Protein AF-V6F0Q1-F1 (afdb_monomer)

Foldseek 3Di:
DDPPPPPPQLPLPDPLLVVLVVCVVVVVLVSSLVSLVVQLVCLVVVSDPCSPVSVVSSVVSVVVSVVVVVD

pLDDT: mean 74.43, std 13.7, range [35.38, 87.0]

Organism: Magnetospirillum gryphiswaldense (strain DSM 6361 / JCM 21280 / NBRC 15271 / MSR-1) (NCBI:txid431944)

Radius of gyration: 13.54 Å; Cα contacts (8 Å, |Δi|>4): 74; chains: 1; bounding box: 30×33×37 Å

Solvent-accessible surface area (backbone atoms only — not comparable to full-atom values): 3916 Å² total; per-residue (Å²): 133,85,77,76,74,70,76,70,71,32,68,47,59,64,64,43,54,56,52,19,50,56,27,43,77,70,68,38,47,70,61,16,48,54,38,28,51,50,28,38,55,33,23,75,70,61,35,29,98,49,38,68,61,44,36,51,52,22,50,52,50,48,49,54,51,50,51,65,74,75,102

Structure (mmCIF, N/CA/C/O backbone):
data_AF-V6F0Q1-F1
#
_entry.id   AF-V6F0Q1-F1
#
loop_
_atom_site.group_PDB
_atom_site.id
_atom_site.type_symbol
_atom_site.label_atom_id
_atom_site.label_alt_id
_atom_site.label_comp_id
_atom_site.label_asym_id
_atom_site.label_entity_id
_atom_site.label_seq_id
_atom_site.pdbx_PDB_ins_code
_atom_site.Cartn_x
_atom_site.Cartn_y
_atom_site.Cartn_z
_atom_site.occupancy
_atom_site.B_iso_or_equiv
_atom_site.auth_seq_id
_atom_site.auth_comp_id
_atom_site.auth_asym_id
_atom_site.auth_atom_id
_atom_site.pdbx_PDB_model_num
ATOM 1 N N . MET A 1 1 ? 16.488 -25.467 -22.498 1.00 35.38 1 MET A N 1
ATOM 2 C CA . MET A 1 1 ? 16.084 -25.060 -21.136 1.00 35.38 1 MET A CA 1
ATOM 3 C C . MET A 1 1 ? 15.437 -23.696 -21.259 1.00 35.38 1 MET A C 1
ATOM 5 O O . MET A 1 1 ? 16.138 -22.695 -21.311 1.00 35.38 1 MET A O 1
ATOM 9 N N . SER A 1 2 ? 14.121 -23.670 -21.451 1.00 37.41 2 SER A N 1
ATOM 10 C CA . SER A 1 2 ? 13.374 -22.420 -21.568 1.00 37.41 2 SER A CA 1
ATOM 11 C C . SER A 1 2 ? 13.180 -21.861 -20.166 1.00 37.41 2 SER A C 1
ATOM 13 O O . SER A 1 2 ? 12.263 -22.266 -19.460 1.00 37.41 2 SER A O 1
ATOM 15 N N . PHE A 1 3 ? 14.062 -20.957 -19.745 1.00 46.03 3 PHE A N 1
ATOM 16 C CA . PHE A 1 3 ? 13.692 -20.001 -18.712 1.00 46.03 3 PHE A CA 1
ATOM 17 C C . PHE A 1 3 ? 12.701 -19.059 -19.377 1.00 46.03 3 PHE A C 1
ATOM 19 O O . PHE A 1 3 ? 13.093 -18.086 -20.020 1.00 46.03 3 PHE A O 1
ATOM 26 N N . ALA A 1 4 ? 11.418 -19.401 -19.285 1.00 40.25 4 ALA A N 1
ATOM 27 C CA . ALA A 1 4 ? 10.366 -18.419 -19.416 1.00 40.25 4 ALA A CA 1
ATOM 28 C C . ALA A 1 4 ? 10.600 -17.399 -18.293 1.00 40.25 4 ALA A C 1
ATOM 30 O O . ALA A 1 4 ? 10.048 -17.499 -17.203 1.00 40.25 4 ALA A O 1
ATOM 31 N N . HIS A 1 5 ? 11.468 -16.420 -18.552 1.00 46.28 5 HIS A N 1
ATOM 32 C CA . HIS A 1 5 ? 11.211 -15.070 -18.095 1.00 46.28 5 HIS A CA 1
ATOM 33 C C . HIS A 1 5 ? 9.909 -14.682 -18.793 1.00 46.28 5 HIS A C 1
ATOM 35 O O . HIS A 1 5 ? 9.916 -14.013 -19.825 1.00 46.28 5 HIS A O 1
ATOM 41 N N . GLU A 1 6 ? 8.783 -15.178 -18.272 1.00 41.44 6 GLU A N 1
ATOM 42 C CA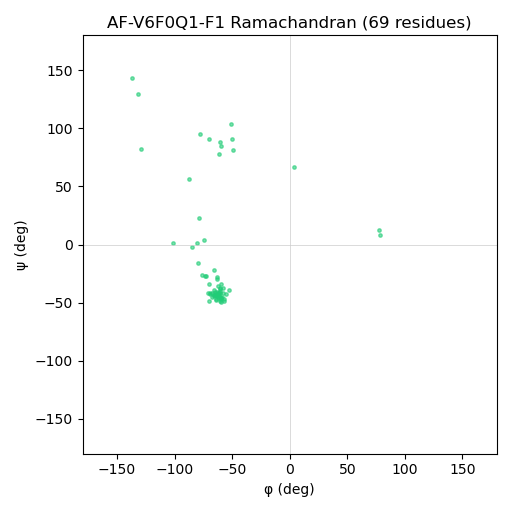 . GLU A 1 6 ? 7.547 -14.435 -18.373 1.00 41.44 6 GLU A CA 1
ATOM 43 C C . GLU A 1 6 ? 7.923 -13.053 -17.859 1.00 41.44 6 GLU A C 1
ATOM 45 O O . GLU A 1 6 ? 8.181 -12.848 -16.670 1.00 41.44 6 GLU A O 1
ATOM 50 N N . HIS A 1 7 ? 8.073 -12.132 -18.807 1.00 44.03 7 HIS A N 1
ATOM 51 C CA . HIS A 1 7 ? 7.812 -10.728 -18.607 1.00 44.03 7 HIS A CA 1
ATOM 52 C C . HIS A 1 7 ? 6.426 -10.663 -17.954 1.00 44.03 7 HIS A C 1
ATOM 54 O O . HIS A 1 7 ? 5.408 -10.470 -18.610 1.00 44.03 7 HIS A O 1
ATOM 60 N N . HIS A 1 8 ? 6.369 -10.880 -16.640 1.00 49.41 8 HIS A N 1
ATOM 61 C CA . HIS A 1 8 ? 5.364 -10.268 -15.809 1.00 49.41 8 HIS A CA 1
ATOM 62 C C . HIS A 1 8 ? 5.632 -8.785 -15.994 1.00 49.41 8 HIS A C 1
ATOM 64 O O . HIS A 1 8 ? 6.466 -8.213 -15.293 1.00 49.41 8 HIS A O 1
ATOM 70 N N . ASP A 1 9 ? 5.003 -8.202 -17.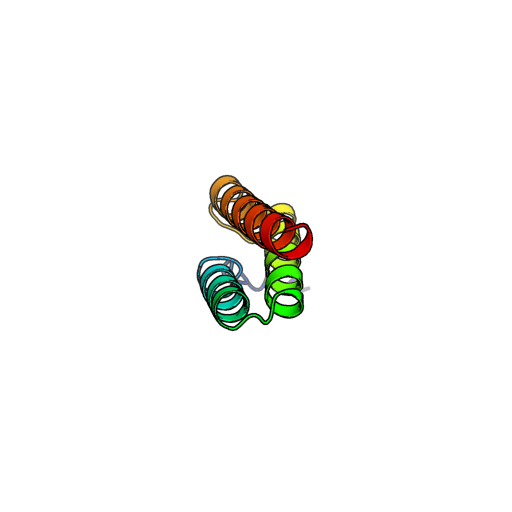014 1.00 47.53 9 ASP A N 1
ATOM 71 C CA . ASP A 1 9 ? 4.870 -6.770 -17.201 1.00 47.53 9 ASP A CA 1
ATOM 72 C C . ASP A 1 9 ? 4.360 -6.208 -15.884 1.00 47.53 9 ASP A C 1
ATOM 74 O O . ASP A 1 9 ? 3.171 -6.252 -15.599 1.00 47.53 9 ASP A O 1
ATOM 78 N N . SER A 1 10 ? 5.310 -5.834 -15.032 1.00 54.28 10 SER A N 1
ATOM 79 C CA . SER A 1 10 ? 5.230 -5.070 -13.799 1.00 54.28 10 SER A CA 1
ATOM 80 C C . SER A 1 10 ? 3.810 -4.688 -13.350 1.00 54.28 10 SER A C 1
ATOM 82 O O . SER A 1 10 ? 3.464 -3.512 -13.299 1.00 54.28 10 SER A O 1
ATOM 84 N N . GLN A 1 11 ? 2.972 -5.667 -12.979 1.00 60.56 11 GLN A N 1
ATOM 85 C CA . GLN A 1 11 ? 1.556 -5.434 -12.627 1.00 60.56 11 GLN A CA 1
ATOM 86 C C . GLN A 1 11 ? 1.386 -4.787 -11.250 1.00 60.56 11 GLN A C 1
ATOM 88 O O . GLN A 1 11 ? 0.282 -4.650 -10.716 1.00 60.56 11 GLN A O 1
ATOM 93 N N . CYS A 1 12 ? 2.494 -4.454 -10.605 1.00 71.00 12 CYS A N 1
ATOM 94 C CA . CYS A 1 12 ? 2.477 -3.947 -9.253 1.00 71.00 12 CYS A CA 1
ATOM 95 C C . CYS A 1 12 ? 1.952 -2.521 -9.205 1.00 71.00 12 CYS A C 1
ATOM 97 O O . CYS A 1 12 ? 1.316 -2.156 -8.228 1.00 71.00 12 CYS A O 1
ATOM 99 N N . TYR A 1 13 ? 2.098 -1.754 -10.279 1.00 66.00 13 TYR A N 1
ATOM 100 C CA . TYR A 1 13 ? 1.571 -0.402 -10.391 1.00 66.00 13 TYR A CA 1
ATOM 101 C C . TYR A 1 13 ? 0.943 -0.212 -11.770 1.00 66.00 13 TYR A C 1
ATOM 103 O O . TYR A 1 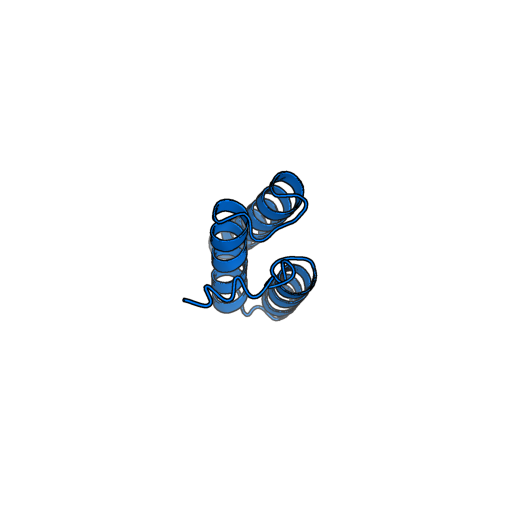13 ? 1.506 -0.726 -12.735 1.00 66.00 13 TYR A O 1
ATOM 111 N N . PRO A 1 14 ? -0.168 0.530 -11.921 1.00 62.62 14 PRO A N 1
ATOM 112 C CA . PRO A 1 14 ? -1.050 1.139 -10.908 1.00 62.62 14 PRO A CA 1
ATOM 113 C C . PRO A 1 14 ? -2.109 0.256 -10.182 1.00 62.62 14 PRO A C 1
ATOM 115 O O . PRO A 1 14 ? -2.553 0.691 -9.118 1.00 62.62 14 PRO A O 1
ATOM 118 N N . PRO A 1 15 ? -2.508 -0.964 -10.617 1.00 77.25 15 PRO A N 1
ATOM 119 C CA . PRO A 1 15 ? -3.719 -1.628 -10.097 1.00 77.25 15 PRO A CA 1
ATOM 120 C C . PRO A 1 15 ? -3.742 -1.866 -8.583 1.00 77.25 15 PRO A C 1
ATOM 122 O O . PRO A 1 15 ? -4.779 -1.754 -7.934 1.00 77.25 15 PRO A O 1
ATOM 125 N N . ARG A 1 16 ? -2.588 -2.199 -7.990 1.00 74.19 16 ARG A N 1
ATOM 126 C CA . ARG A 1 16 ? -2.505 -2.484 -6.550 1.00 74.19 16 ARG A CA 1
ATOM 127 C C . ARG A 1 16 ? -2.603 -1.222 -5.698 1.00 74.19 16 ARG A C 1
ATOM 12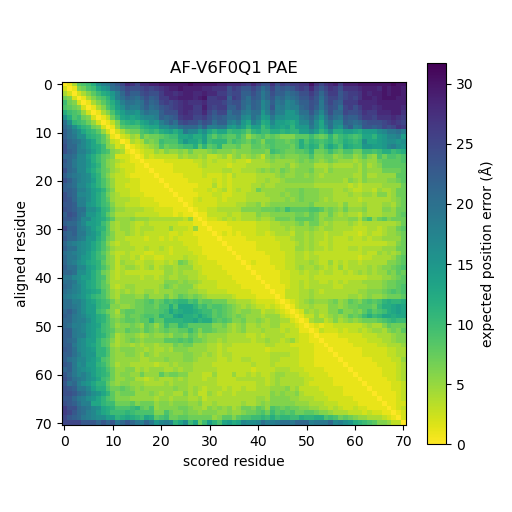9 O O . ARG A 1 16 ? -3.039 -1.306 -4.557 1.00 74.19 16 ARG A O 1
ATOM 136 N N . VAL A 1 17 ? -2.213 -0.066 -6.232 1.00 77.31 17 VAL A N 1
ATOM 137 C CA . VAL A 1 17 ? -2.348 1.220 -5.534 1.00 77.31 17 VAL A CA 1
ATOM 138 C C . VAL A 1 17 ? -3.817 1.611 -5.438 1.00 77.31 17 VAL A C 1
ATOM 140 O O . VAL A 1 17 ? -4.293 1.918 -4.350 1.00 77.31 17 VAL A O 1
ATOM 143 N N . GLU A 1 18 ? -4.543 1.532 -6.552 1.00 82.31 18 GLU A N 1
ATOM 144 C CA . GLU A 1 18 ? -5.981 1.822 -6.602 1.00 82.31 18 GLU A CA 1
ATOM 145 C C . GLU A 1 18 ? -6.777 0.859 -5.713 1.00 82.31 18 GLU A C 1
ATOM 147 O O . GLU A 1 18 ? -7.641 1.288 -4.951 1.00 82.31 18 GLU A O 1
ATOM 152 N N . LEU A 1 19 ? -6.432 -0.434 -5.737 1.00 81.19 19 LEU A N 1
ATOM 153 C CA . LEU A 1 19 ? -7.068 -1.434 -4.883 1.00 81.19 19 LEU A CA 1
ATOM 154 C C . LEU A 1 19 ? -6.794 -1.179 -3.392 1.00 81.19 19 LEU A C 1
ATOM 156 O O . LEU A 1 19 ? -7.712 -1.255 -2.578 1.00 81.19 19 LEU A O 1
ATOM 160 N N . ALA A 1 20 ? -5.550 -0.852 -3.025 1.00 80.94 20 ALA A N 1
ATOM 161 C CA . ALA A 1 20 ? -5.212 -0.502 -1.648 1.00 80.94 20 ALA A CA 1
ATOM 162 C C . ALA A 1 20 ? -5.986 0.736 -1.177 1.00 80.94 20 ALA A C 1
ATOM 164 O O . ALA A 1 20 ? -6.552 0.704 -0.086 1.00 80.94 20 ALA A O 1
ATOM 165 N N . ALA A 1 21 ? -6.055 1.787 -2.000 1.00 79.81 21 ALA A N 1
ATOM 166 C CA . ALA A 1 21 ? -6.821 2.994 -1.698 1.00 79.81 21 ALA A CA 1
ATOM 167 C C . ALA A 1 21 ? -8.314 2.684 -1.498 1.00 79.81 21 ALA A C 1
ATOM 169 O O . ALA A 1 21 ? -8.882 3.072 -0.482 1.00 79.81 21 ALA A O 1
ATOM 170 N N . ALA A 1 22 ? -8.920 1.883 -2.380 1.00 86.00 22 ALA A N 1
ATOM 171 C CA . ALA A 1 22 ? -10.324 1.494 -2.260 1.00 86.00 22 ALA A CA 1
ATOM 172 C C . ALA A 1 22 ? -10.637 0.720 -0.964 1.00 86.00 22 ALA A C 1
ATOM 174 O O . ALA A 1 22 ? -11.702 0.915 -0.381 1.00 86.00 22 ALA A O 1
ATOM 175 N N . HIS A 1 23 ? -9.732 -0.147 -0.496 1.00 85.81 23 HIS A N 1
ATOM 176 C CA . HIS A 1 23 ? -9.894 -0.834 0.793 1.00 85.81 23 HIS A CA 1
ATOM 177 C C . HIS A 1 23 ? -9.759 0.129 1.979 1.00 85.81 23 HIS A C 1
ATOM 179 O O . HIS A 1 23 ? -10.535 0.054 2.929 1.00 85.81 23 HIS A O 1
ATOM 185 N N . VAL A 1 24 ? -8.800 1.054 1.918 1.00 81.50 24 VAL A N 1
ATOM 186 C CA . VAL A 1 24 ? -8.604 2.102 2.934 1.00 81.50 24 VAL A CA 1
ATOM 187 C C . VAL A 1 24 ? -9.859 2.979 3.044 1.00 81.50 24 VAL A C 1
ATOM 189 O O . VAL A 1 24 ? -10.364 3.164 4.148 1.00 81.50 24 VAL A O 1
ATOM 192 N N . ASP A 1 25 ? -10.438 3.411 1.922 1.00 84.88 25 ASP A N 1
ATOM 193 C CA . ASP A 1 25 ? -11.662 4.227 1.893 1.00 84.88 25 ASP A CA 1
ATOM 194 C C . ASP A 1 25 ? -12.893 3.503 2.475 1.00 84.88 25 ASP A C 1
ATOM 196 O O . ASP A 1 25 ? -13.798 4.139 3.014 1.00 84.88 25 ASP A O 1
ATOM 200 N N . ARG A 1 26 ? -12.930 2.164 2.409 1.00 87.00 26 ARG A N 1
ATOM 201 C CA . ARG A 1 26 ? -13.995 1.327 3.000 1.00 87.00 26 ARG A CA 1
ATOM 202 C C . ARG A 1 26 ? -13.783 1.004 4.480 1.00 87.00 26 ARG A C 1
ATOM 204 O O . ARG A 1 26 ? -14.614 0.324 5.076 1.00 87.00 26 ARG A O 1
ATOM 211 N N . GLY A 1 27 ? -12.675 1.443 5.074 1.00 83.31 27 GLY A N 1
ATOM 212 C CA . GLY A 1 27 ? -12.294 1.060 6.432 1.00 83.31 27 GLY A CA 1
ATOM 213 C C . GLY A 1 27 ? -11.696 -0.348 6.546 1.00 83.31 27 GLY A C 1
ATOM 214 O O . GLY A 1 27 ? -11.521 -0.870 7.646 1.00 83.31 27 GLY A O 1
ATOM 215 N N . GLU A 1 28 ? -11.347 -0.980 5.425 1.00 86.44 28 GLU A N 1
ATOM 216 C CA . GLU A 1 28 ? -10.720 -2.304 5.357 1.00 86.44 28 GLU A CA 1
ATOM 217 C C . GLU A 1 28 ? -9.187 -2.172 5.459 1.00 86.44 28 GLU A C 1
ATOM 219 O O . GLU A 1 28 ? -8.418 -2.605 4.594 1.00 86.44 28 GLU A O 1
ATOM 224 N N . TRP A 1 29 ? -8.718 -1.549 6.545 1.00 82.06 29 TRP A N 1
ATOM 225 C CA . TRP A 1 29 ? -7.320 -1.127 6.721 1.00 82.06 29 TRP A CA 1
ATOM 226 C C . TRP A 1 29 ? -6.314 -2.284 6.659 1.00 82.06 29 TRP A C 1
ATOM 228 O O . TRP A 1 29 ? -5.209 -2.119 6.143 1.00 82.06 29 TRP A O 1
ATOM 238 N N . ALA A 1 30 ? -6.693 -3.471 7.148 1.00 83.06 30 ALA A N 1
ATOM 239 C CA . ALA A 1 30 ? -5.852 -4.669 7.095 1.00 83.06 30 ALA A CA 1
ATOM 240 C C . ALA A 1 30 ? -5.599 -5.134 5.649 1.00 83.06 30 ALA A C 1
ATOM 242 O O . ALA A 1 30 ? -4.469 -5.484 5.298 1.00 83.06 30 ALA A O 1
ATOM 243 N N . CYS A 1 31 ? -6.626 -5.076 4.795 1.00 81.25 31 CYS A N 1
ATOM 244 C CA . CYS A 1 31 ? -6.515 -5.381 3.369 1.00 81.25 31 CYS A CA 1
ATOM 245 C C . CYS A 1 31 ? -5.655 -4.331 2.656 1.00 81.25 31 CYS A C 1
ATOM 247 O O . CYS A 1 31 ? -4.723 -4.691 1.933 1.00 81.25 31 CYS A O 1
ATOM 249 N N . GLY A 1 32 ? -5.884 -3.044 2.942 1.00 82.19 32 GLY A N 1
ATOM 250 C CA . GLY A 1 32 ? -5.040 -1.953 2.445 1.00 82.19 32 GLY A CA 1
ATOM 251 C C . GLY A 1 32 ? -3.560 -2.131 2.814 1.00 82.19 32 GLY A C 1
ATOM 252 O O . GLY A 1 32 ? -2.679 -1.981 1.965 1.00 82.19 32 GLY A O 1
ATOM 253 N N . LEU A 1 33 ? -3.271 -2.539 4.056 1.00 83.69 33 LEU A N 1
ATOM 254 C CA . LEU A 1 33 ? -1.906 -2.765 4.545 1.00 83.69 33 LEU A CA 1
ATOM 255 C C . LEU A 1 33 ? -1.233 -3.958 3.860 1.00 83.69 33 LEU A C 1
ATOM 257 O O . LEU A 1 33 ? -0.053 -3.887 3.506 1.00 83.69 33 LEU A O 1
ATOM 261 N N . ALA A 1 34 ? -1.967 -5.054 3.662 1.00 84.31 34 ALA A N 1
ATOM 262 C CA . ALA A 1 34 ? -1.458 -6.230 2.965 1.00 84.31 34 ALA A CA 1
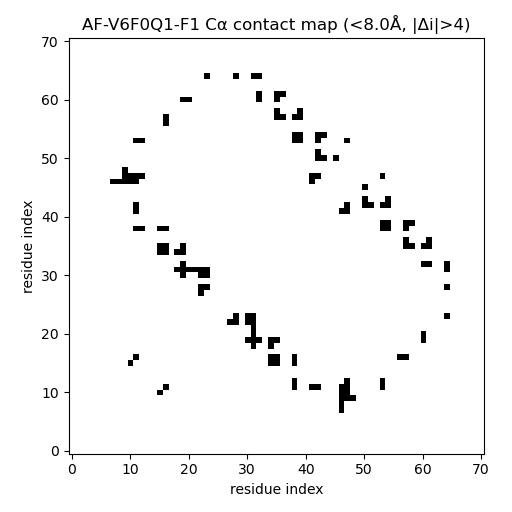ATOM 263 C C . ALA A 1 34 ? -1.051 -5.894 1.520 1.00 84.31 34 ALA A C 1
ATOM 265 O O . ALA A 1 34 ? 0.025 -6.299 1.067 1.00 84.31 34 ALA A O 1
ATOM 266 N N . ILE A 1 35 ? -1.860 -5.092 0.822 1.00 81.88 35 ILE A N 1
ATOM 267 C CA . ILE A 1 35 ? -1.583 -4.676 -0.557 1.00 81.88 35 ILE A CA 1
ATOM 268 C C . ILE A 1 35 ? -0.411 -3.683 -0.611 1.00 81.88 35 ILE A C 1
ATOM 270 O O . ILE A 1 35 ? 0.481 -3.851 -1.447 1.00 81.88 35 ILE A O 1
ATOM 274 N N . ALA A 1 36 ? -0.335 -2.719 0.315 1.00 83.00 36 ALA A N 1
ATOM 275 C CA . ALA A 1 36 ? 0.800 -1.797 0.427 1.00 83.00 36 ALA A CA 1
ATOM 276 C C . ALA A 1 36 ? 2.130 -2.526 0.706 1.00 83.00 36 ALA A C 1
ATOM 278 O O . ALA A 1 36 ? 3.153 -2.231 0.086 1.00 83.00 3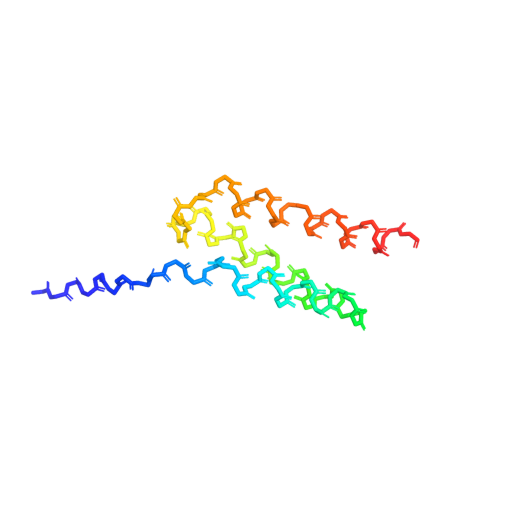6 ALA A O 1
ATOM 279 N N . ASN A 1 37 ? 2.122 -3.553 1.559 1.00 83.81 37 ASN A N 1
ATOM 280 C CA . ASN A 1 37 ? 3.294 -4.408 1.769 1.00 83.81 37 ASN A CA 1
ATOM 281 C C . ASN A 1 37 ? 3.660 -5.216 0.513 1.00 83.81 37 ASN A C 1
ATOM 283 O O . ASN A 1 37 ? 4.842 -5.376 0.194 1.00 83.81 37 ASN A O 1
ATOM 287 N N . GLY A 1 38 ? 2.662 -5.718 -0.220 1.00 81.69 38 GLY A N 1
ATOM 288 C CA . GLY A 1 38 ? 2.870 -6.392 -1.503 1.00 81.69 38 GLY A CA 1
ATOM 289 C C . GLY A 1 38 ? 3.491 -5.476 -2.562 1.00 81.69 38 GLY A C 1
ATOM 290 O O . GLY A 1 38 ? 4.333 -5.927 -3.340 1.00 81.69 38 GLY A O 1
ATOM 291 N N . LEU A 1 39 ? 3.122 -4.193 -2.563 1.00 80.31 39 LEU A N 1
ATOM 292 C CA . LEU A 1 39 ? 3.701 -3.160 -3.422 1.00 80.31 39 LEU A CA 1
ATOM 293 C C . LEU A 1 39 ? 5.186 -2.926 -3.128 1.00 80.31 39 LEU A C 1
ATOM 295 O O . LEU A 1 39 ? 5.982 -2.934 -4.064 1.00 80.31 39 LEU A O 1
ATOM 299 N N . ILE A 1 40 ? 5.574 -2.788 -1.853 1.00 82.38 40 ILE A N 1
ATOM 300 C CA . ILE A 1 40 ? 6.990 -2.627 -1.471 1.00 82.38 40 ILE A CA 1
ATOM 301 C C . ILE A 1 40 ? 7.806 -3.833 -1.924 1.00 82.38 40 ILE A C 1
ATOM 303 O O . ILE A 1 40 ? 8.824 -3.667 -2.590 1.00 82.38 40 ILE A O 1
ATOM 307 N N . LYS A 1 41 ? 7.339 -5.050 -1.617 1.00 82.38 41 LYS A N 1
ATOM 308 C CA . LYS A 1 41 ? 8.040 -6.281 -2.012 1.00 82.38 41 LYS A CA 1
ATOM 309 C C . LYS A 1 41 ? 8.223 -6.365 -3.522 1.00 82.38 41 LYS A C 1
ATOM 311 O O . LYS A 1 41 ? 9.297 -6.736 -3.986 1.00 82.38 41 LYS A O 1
ATOM 316 N N . CYS A 1 42 ? 7.198 -5.994 -4.283 1.00 78.50 42 CYS A N 1
ATOM 317 C CA . CYS A 1 42 ? 7.295 -6.009 -5.731 1.00 78.50 42 CYS A CA 1
ATOM 318 C C . CYS A 1 42 ? 8.240 -4.935 -6.281 1.00 78.50 42 CYS A C 1
ATOM 320 O O . CYS A 1 42 ? 9.050 -5.227 -7.161 1.00 78.50 42 CYS A O 1
ATOM 322 N N . ALA A 1 43 ? 8.185 -3.715 -5.740 1.00 78.31 43 ALA A N 1
ATOM 323 C CA . ALA A 1 43 ? 9.112 -2.656 -6.115 1.00 78.31 43 ALA A CA 1
ATOM 324 C C . ALA A 1 43 ? 10.562 -3.082 -5.834 1.00 78.31 43 ALA A C 1
ATOM 326 O O . ALA A 1 43 ? 11.418 -2.951 -6.707 1.00 78.31 43 ALA A O 1
ATOM 327 N N . SER A 1 44 ? 10.839 -3.671 -4.667 1.00 78.56 44 SER A N 1
ATOM 328 C CA . SER A 1 44 ? 12.165 -4.196 -4.312 1.00 78.56 44 SER A CA 1
ATOM 329 C C . SER A 1 44 ? 12.634 -5.345 -5.212 1.00 78.56 44 SER A C 1
ATOM 331 O O . SER A 1 44 ? 13.832 -5.474 -5.436 1.00 78.56 44 SER A O 1
ATOM 333 N N . ALA A 1 45 ? 11.716 -6.144 -5.760 1.00 81.56 45 ALA A N 1
ATOM 334 C CA . ALA A 1 45 ? 12.027 -7.231 -6.690 1.00 81.56 45 ALA A CA 1
ATOM 335 C C . ALA A 1 45 ? 12.259 -6.766 -8.144 1.00 81.56 45 ALA A C 1
ATOM 337 O O . ALA A 1 45 ? 12.471 -7.599 -9.020 1.00 81.56 45 ALA A O 1
ATOM 338 N N . GLY A 1 46 ? 12.191 -5.459 -8.424 1.00 73.94 46 GLY A N 1
ATOM 339 C CA . GLY A 1 46 ? 12.332 -4.919 -9.780 1.00 73.94 46 GLY A CA 1
ATOM 340 C C . GLY A 1 46 ? 11.076 -5.065 -10.646 1.00 73.94 46 GLY A C 1
ATOM 341 O O . GLY A 1 46 ? 11.110 -4.737 -11.825 1.00 73.94 46 GLY A O 1
ATOM 342 N N . GLY A 1 47 ? 9.947 -5.492 -10.071 1.00 74.81 47 GLY A N 1
ATOM 343 C CA . GLY A 1 47 ? 8.665 -5.646 -10.771 1.00 74.81 47 GLY A CA 1
ATOM 344 C C . GLY A 1 47 ? 7.905 -4.333 -10.987 1.00 74.81 47 GLY A C 1
ATOM 345 O O . GLY A 1 47 ? 6.682 -4.347 -11.104 1.00 74.81 47 GLY A O 1
ATOM 346 N N . CYS A 1 48 ? 8.608 -3.199 -10.968 1.00 74.69 48 CYS A N 1
ATOM 347 C CA . CYS A 1 48 ? 8.075 -1.877 -11.272 1.00 74.69 48 CYS A CA 1
ATOM 348 C C . CYS A 1 48 ? 9.016 -1.167 -12.256 1.00 74.69 48 CYS A C 1
ATOM 350 O O . CYS A 1 48 ? 10.200 -1.028 -11.941 1.00 74.69 48 CYS A O 1
ATOM 352 N N . PRO A 1 49 ? 8.509 -0.603 -13.371 1.00 69.50 49 PRO A N 1
ATOM 353 C CA . PRO A 1 49 ? 9.332 0.126 -14.339 1.00 69.50 49 PRO A CA 1
ATOM 354 C C . PRO A 1 49 ? 9.912 1.415 -13.738 1.00 69.50 49 PRO A C 1
ATOM 356 O O . PRO A 1 49 ? 10.924 1.928 -14.205 1.00 69.50 49 PRO A O 1
ATOM 359 N N . ARG A 1 50 ? 9.279 1.936 -12.677 1.00 75.81 50 ARG A N 1
ATOM 360 C CA . ARG A 1 50 ? 9.747 3.067 -11.870 1.00 75.81 50 ARG A CA 1
ATOM 361 C C . ARG A 1 50 ? 9.713 2.693 -10.393 1.00 75.81 50 ARG A C 1
ATOM 363 O O . ARG A 1 50 ? 8.761 2.993 -9.676 1.00 75.81 50 ARG A O 1
ATOM 370 N N . GLN A 1 51 ? 10.759 2.003 -9.942 1.00 74.00 51 GLN A N 1
ATOM 371 C CA . GLN A 1 51 ? 10.879 1.525 -8.561 1.00 74.00 51 GLN A CA 1
ATOM 372 C C . GLN A 1 51 ? 10.681 2.647 -7.525 1.00 74.00 51 GLN A C 1
ATOM 374 O O . GLN A 1 51 ? 10.019 2.420 -6.511 1.00 74.00 51 GLN A O 1
ATOM 379 N N . GLY A 1 52 ? 11.206 3.850 -7.794 1.00 76.56 52 GLY A N 1
ATOM 380 C CA . GLY A 1 52 ? 11.063 5.019 -6.920 1.00 76.56 52 GLY A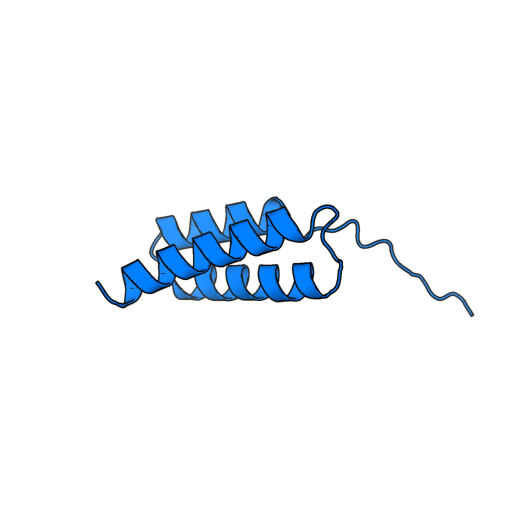 CA 1
ATOM 381 C C . GLY A 1 52 ? 9.604 5.429 -6.709 1.00 76.56 52 GLY A C 1
ATOM 382 O O . GLY A 1 52 ? 9.167 5.551 -5.567 1.00 76.56 52 GLY A O 1
ATOM 383 N N . ASP A 1 53 ? 8.830 5.535 -7.792 1.00 80.19 53 ASP A N 1
ATOM 384 C CA . ASP A 1 53 ? 7.415 5.925 -7.744 1.00 80.19 53 ASP A CA 1
ATOM 385 C C . ASP A 1 53 ? 6.566 4.871 -7.018 1.00 80.19 53 ASP A C 1
ATOM 387 O O . ASP A 1 53 ? 5.771 5.211 -6.139 1.00 80.19 53 ASP A O 1
ATOM 391 N N . CYS A 1 54 ? 6.785 3.583 -7.315 1.00 75.88 54 CYS A N 1
ATOM 392 C CA . CYS A 1 54 ? 6.103 2.482 -6.626 1.00 75.88 54 CYS A CA 1
ATOM 393 C C . CYS A 1 54 ? 6.402 2.467 -5.123 1.00 75.88 54 CYS A C 1
ATOM 395 O O . CYS A 1 54 ? 5.490 2.337 -4.306 1.00 75.88 54 CYS A O 1
ATOM 397 N N . SER A 1 55 ? 7.679 2.600 -4.756 1.00 80.88 55 SER A N 1
ATOM 398 C CA . SER A 1 55 ? 8.117 2.571 -3.357 1.00 80.88 55 SER A CA 1
ATOM 399 C C . SER A 1 55 ? 7.561 3.767 -2.591 1.00 80.88 55 SER A C 1
ATOM 401 O O . SER A 1 55 ? 7.030 3.601 -1.494 1.00 80.88 55 SER A O 1
ATOM 403 N N . HIS A 1 56 ? 7.606 4.956 -3.193 1.00 84.94 56 HIS A N 1
ATOM 404 C CA . HIS A 1 56 ? 7.070 6.175 -2.601 1.00 84.94 56 HIS A CA 1
ATOM 405 C C . HIS A 1 56 ? 5.543 6.111 -2.427 1.00 84.94 56 HIS A C 1
ATOM 407 O O . HIS A 1 56 ? 5.027 6.465 -1.365 1.00 84.94 56 HIS A O 1
ATOM 413 N N . ALA A 1 57 ? 4.807 5.598 -3.421 1.00 80.69 57 ALA A N 1
ATOM 414 C CA . ALA A 1 57 ? 3.361 5.399 -3.316 1.00 80.69 57 ALA A CA 1
ATOM 415 C C . ALA A 1 57 ? 2.999 4.396 -2.206 1.00 80.69 57 ALA A C 1
ATOM 417 O O . ALA A 1 57 ? 2.123 4.670 -1.382 1.00 80.69 57 ALA A O 1
ATOM 418 N N . ALA A 1 58 ? 3.709 3.266 -2.135 1.00 80.81 58 ALA A N 1
ATOM 419 C CA . ALA A 1 58 ? 3.509 2.252 -1.103 1.00 80.81 58 ALA A CA 1
ATOM 420 C C . ALA A 1 58 ? 3.804 2.788 0.309 1.00 80.81 58 ALA A C 1
ATOM 422 O O . ALA A 1 58 ? 3.028 2.556 1.238 1.00 80.81 58 ALA A O 1
ATOM 423 N N . GLN A 1 59 ? 4.879 3.567 0.458 1.00 85.31 59 GLN A N 1
ATOM 424 C CA . GLN A 1 59 ? 5.221 4.236 1.714 1.00 85.31 59 GLN A CA 1
ATOM 425 C C . GLN A 1 59 ? 4.162 5.259 2.129 1.00 85.31 59 GLN A C 1
ATOM 427 O O . GLN A 1 59 ? 3.758 5.260 3.292 1.00 85.31 59 GLN A O 1
ATOM 432 N N . ARG A 1 60 ? 3.664 6.090 1.201 1.00 86.31 60 ARG A N 1
ATOM 433 C CA . ARG A 1 60 ? 2.560 7.022 1.492 1.00 86.31 60 ARG A CA 1
ATOM 434 C C . ARG A 1 60 ? 1.329 6.287 2.011 1.00 86.31 60 ARG A C 1
ATOM 436 O O . ARG A 1 60 ? 0.781 6.695 3.030 1.00 86.31 60 ARG A O 1
ATOM 443 N N . MET A 1 61 ? 0.929 5.197 1.359 1.00 81.31 61 MET A N 1
ATOM 444 C CA . MET A 1 61 ? -0.221 4.400 1.798 1.00 81.31 61 MET A CA 1
ATOM 445 C C . MET A 1 61 ? -0.008 3.780 3.180 1.00 81.31 61 MET A C 1
ATOM 447 O O . MET A 1 61 ? -0.893 3.868 4.026 1.00 81.31 61 MET A O 1
ATOM 451 N N . MET A 1 62 ? 1.174 3.223 3.459 1.00 83.38 62 MET A N 1
ATOM 452 C CA . MET A 1 62 ? 1.492 2.720 4.801 1.00 83.38 62 MET A CA 1
ATOM 453 C C . MET A 1 62 ? 1.440 3.814 5.865 1.00 83.38 62 MET A C 1
ATOM 4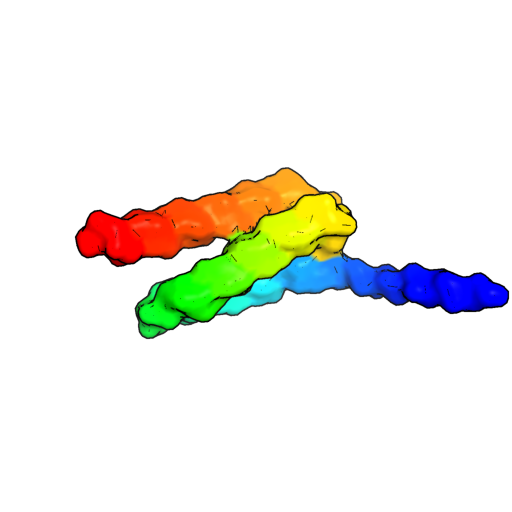55 O O . MET A 1 62 ? 0.986 3.544 6.974 1.00 83.38 62 MET A O 1
ATOM 459 N N . THR A 1 63 ? 1.891 5.028 5.552 1.00 86.56 63 THR A N 1
ATOM 460 C CA . THR A 1 63 ? 1.794 6.166 6.473 1.00 86.56 63 THR A CA 1
ATOM 461 C C . THR A 1 63 ? 0.340 6.517 6.755 1.00 86.56 63 THR A C 1
ATOM 463 O O . THR A 1 63 ? -0.020 6.608 7.923 1.00 86.56 63 THR A O 1
ATOM 466 N N . VAL A 1 64 ? -0.510 6.621 5.726 1.00 83.75 64 VAL A N 1
ATOM 467 C CA . VAL A 1 64 ? -1.951 6.887 5.900 1.00 83.75 64 VAL A CA 1
ATOM 468 C C . VAL A 1 64 ? -2.599 5.822 6.784 1.00 83.75 64 VAL A C 1
ATOM 470 O O . VAL A 1 64 ? -3.257 6.154 7.765 1.00 83.75 64 VAL A O 1
ATOM 473 N N . ILE A 1 65 ? -2.353 4.542 6.496 1.00 80.44 65 ILE A N 1
ATOM 474 C CA . ILE A 1 65 ? -2.907 3.431 7.280 1.00 80.44 65 ILE A CA 1
ATOM 475 C C . ILE A 1 65 ? -2.419 3.482 8.734 1.00 80.44 65 ILE A C 1
ATOM 477 O O . ILE A 1 65 ? -3.215 3.309 9.651 1.00 80.44 65 ILE A O 1
ATOM 481 N N . LYS A 1 66 ? -1.128 3.749 8.970 1.00 83.75 66 LYS A N 1
ATOM 482 C CA . LYS A 1 66 ? -0.579 3.882 10.330 1.00 83.75 66 LYS A CA 1
ATOM 483 C C . LYS A 1 66 ? -1.184 5.057 11.089 1.00 83.75 66 LYS A C 1
ATOM 485 O O . LYS A 1 66 ? -1.456 4.915 12.275 1.00 83.75 66 LYS A O 1
ATOM 490 N N . THR A 1 67 ? -1.383 6.197 10.429 1.00 84.69 67 THR A N 1
ATOM 491 C CA . THR A 1 67 ? -2.050 7.358 11.032 1.00 84.69 67 THR A CA 1
ATOM 492 C C . THR A 1 67 ? -3.478 7.011 11.439 1.00 84.69 67 THR A C 1
ATOM 494 O O . THR A 1 67 ? -3.878 7.371 12.536 1.00 84.69 67 THR A O 1
ATOM 497 N N . MET A 1 68 ? -4.212 6.262 10.612 1.00 77.62 68 MET A N 1
ATOM 498 C CA . MET A 1 68 ? -5.580 5.834 10.930 1.00 77.62 68 MET A CA 1
ATOM 499 C C . MET A 1 68 ? -5.643 4.791 12.055 1.00 77.62 68 MET A C 1
ATOM 501 O O . MET A 1 68 ? -6.585 4.802 12.835 1.00 77.62 68 MET A O 1
ATOM 505 N N . LEU A 1 69 ?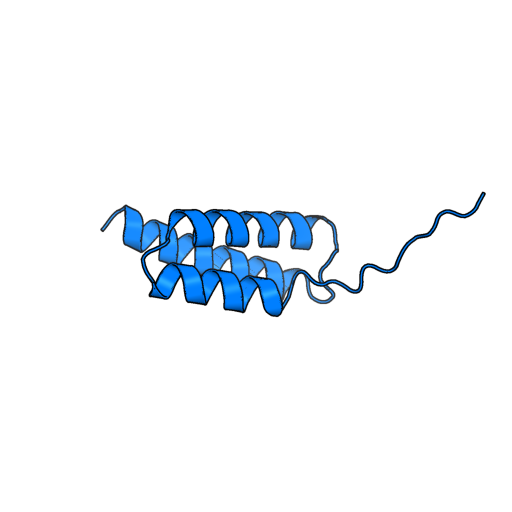 -4.654 3.896 12.159 1.00 75.94 69 LEU A N 1
ATOM 506 C CA . LEU A 1 69 ? -4.599 2.875 13.218 1.00 75.94 69 LEU A CA 1
ATOM 507 C C . LEU A 1 69 ? -4.171 3.421 14.589 1.00 75.94 69 LEU A C 1
ATOM 509 O O . LEU A 1 69 ? -4.497 2.813 15.603 1.00 75.94 69 LEU A O 1
ATOM 513 N N . ASN A 1 70 ? -3.411 4.518 14.616 1.00 78.44 70 ASN A N 1
ATOM 514 C CA . ASN A 1 70 ? -2.895 5.137 15.842 1.00 78.44 70 ASN A CA 1
ATOM 515 C C . ASN A 1 70 ? -3.689 6.386 16.279 1.00 78.44 70 ASN A C 1
ATOM 517 O O . ASN A 1 70 ? -3.271 7.046 17.232 1.00 78.44 70 ASN A O 1
ATOM 521 N N . GLY A 1 71 ? -4.741 6.748 15.539 1.00 55.41 71 GLY A N 1
ATOM 522 C CA . GLY A 1 71 ? -5.590 7.919 15.781 1.00 55.41 71 GLY A CA 1
ATOM 523 C C . GLY A 1 71 ? -6.714 7.664 16.772 1.00 55.41 71 GLY A C 1
ATOM 524 O O . GLY A 1 71 ? -7.179 6.506 16.857 1.00 55.41 71 GLY A O 1
#

Mean predicted aligned error: 8.32 Å

Secondary structure (DSSP, 8-state):
----------TTSSHHHHHHHHHHHTT-HHHHHHHHHHHHHHHHTT-STTHHHHHHHHHHHHHHHHHHH--

Sequence (71 aa):
MSFAHEHHDSQCYPPRVELAAAHVDRGEWACGLAIANGLIKCASAGGCPRQGDCSHAAQRMMTVIKTMLNG

Nearest PDB structures (foldseek):
  1wfd-assembly1_A  TM=6.249E-01  e=6.092E+00  Mus musculus